Protein AF-A0A537J7G7-F1 (afdb_monomer)

Radius of gyration: 18.43 Å; Cα contacts (8 Å, |Δi|>4): 19; chains: 1; bounding box: 38×29×50 Å

Structure (mmCIF, N/CA/C/O backbone):
data_AF-A0A537J7G7-F1
#
_entry.id   AF-A0A537J7G7-F1
#
loop_
_atom_site.group_PDB
_atom_site.id
_atom_site.type_symbol
_atom_site.label_atom_id
_atom_site.label_alt_id
_atom_site.label_comp_id
_atom_site.label_asym_id
_atom_site.label_entity_id
_atom_site.label_seq_id
_atom_site.pdbx_PDB_ins_code
_atom_site.Cartn_x
_atom_site.Cartn_y
_atom_site.Cartn_z
_atom_site.occupancy
_atom_site.B_iso_or_equiv
_atom_site.auth_seq_id
_atom_site.auth_comp_id
_atom_site.auth_asym_id
_atom_site.auth_atom_id
_atom_site.pdbx_PDB_model_num
ATOM 1 N N . PRO A 1 1 ? -0.599 15.345 15.240 1.00 51.41 1 PRO A N 1
ATOM 2 C CA . PRO A 1 1 ? 0.149 14.152 14.782 1.00 51.41 1 PRO A CA 1
ATOM 3 C C . PRO A 1 1 ? 0.037 13.977 13.262 1.00 51.41 1 PRO A C 1
ATOM 5 O O . PRO A 1 1 ? -1.067 13.975 12.726 1.00 51.41 1 PRO A O 1
ATOM 8 N N . THR A 1 2 ? 1.170 13.893 12.568 1.00 62.78 2 THR A N 1
ATOM 9 C CA . THR A 1 2 ? 1.220 13.588 11.133 1.00 62.78 2 THR A CA 1
ATOM 10 C C . THR A 1 2 ? 0.721 12.158 10.918 1.00 62.78 2 THR A C 1
ATOM 12 O O . THR A 1 2 ? 1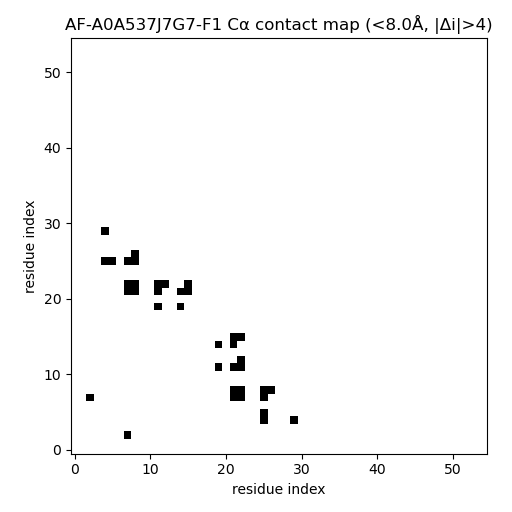.252 11.242 11.545 1.00 62.78 2 THR A O 1
ATOM 15 N N . PRO A 1 3 ? -0.322 11.938 10.104 1.00 68.50 3 PRO A N 1
ATOM 16 C CA . PRO A 1 3 ? -0.813 10.596 9.845 1.00 68.50 3 PRO A CA 1
ATOM 17 C C . PRO A 1 3 ? 0.204 9.840 8.987 1.00 68.50 3 PRO A C 1
ATOM 19 O O . PRO A 1 3 ? 0.426 10.159 7.821 1.00 68.50 3 PRO A O 1
ATOM 22 N N . GLU A 1 4 ? 0.827 8.832 9.583 1.00 84.25 4 GLU A N 1
ATOM 23 C CA . GLU A 1 4 ? 1.675 7.875 8.886 1.00 84.25 4 GLU A CA 1
ATOM 24 C C . GLU A 1 4 ? 0.827 6.661 8.506 1.00 84.25 4 GLU A C 1
ATOM 26 O O . GLU A 1 4 ? 0.207 6.028 9.360 1.00 84.25 4 GLU A O 1
A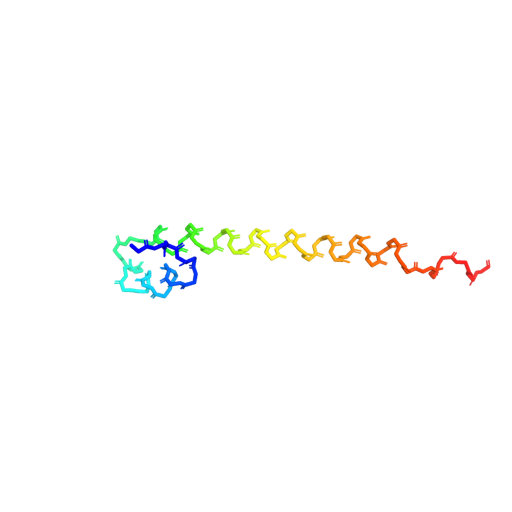TOM 31 N N . TRP A 1 5 ? 0.809 6.312 7.222 1.00 85.00 5 TRP A N 1
ATOM 32 C CA . TRP A 1 5 ? -0.022 5.241 6.662 1.00 85.00 5 TRP A CA 1
ATOM 33 C C . TRP A 1 5 ? 0.134 3.894 7.393 1.00 85.00 5 TRP A C 1
ATOM 35 O O . TRP A 1 5 ? -0.850 3.192 7.625 1.00 85.00 5 TRP A O 1
ATOM 45 N N . GLY A 1 6 ? 1.355 3.555 7.823 1.00 83.38 6 GLY A N 1
ATOM 46 C CA . GLY A 1 6 ? 1.630 2.346 8.609 1.00 83.38 6 GLY A CA 1
ATOM 47 C C . GLY A 1 6 ? 1.046 2.392 10.026 1.00 83.38 6 GLY A C 1
ATOM 48 O O . GLY A 1 6 ? 0.492 1.400 10.500 1.00 83.38 6 GLY A O 1
ATOM 49 N N . VAL A 1 7 ? 1.090 3.556 10.678 1.00 86.06 7 VAL A N 1
ATOM 50 C CA . VAL A 1 7 ? 0.479 3.766 11.999 1.00 86.06 7 VAL A CA 1
ATOM 51 C C . VAL A 1 7 ? -1.047 3.716 11.894 1.00 86.06 7 VAL A C 1
ATOM 53 O O . VAL A 1 7 ? -1.693 3.088 12.730 1.00 86.06 7 VAL A O 1
ATOM 56 N N . MET A 1 8 ? -1.632 4.272 10.826 1.00 87.56 8 MET A N 1
ATOM 57 C CA . MET A 1 8 ? -3.076 4.185 10.570 1.00 87.56 8 MET A CA 1
ATOM 58 C C . MET A 1 8 ? -3.542 2.733 10.416 1.00 87.56 8 MET A C 1
ATOM 60 O O . MET A 1 8 ? -4.565 2.359 10.985 1.00 87.56 8 MET A O 1
ATOM 64 N N . LEU A 1 9 ? -2.776 1.894 9.710 1.00 85.88 9 LEU A N 1
ATOM 65 C CA . LEU A 1 9 ? -3.095 0.472 9.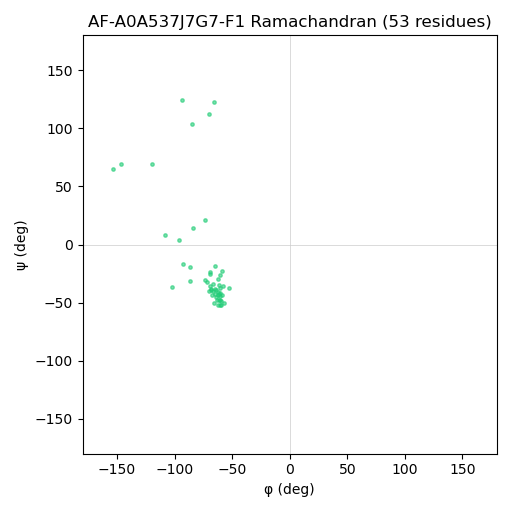554 1.00 85.88 9 LEU A CA 1
ATOM 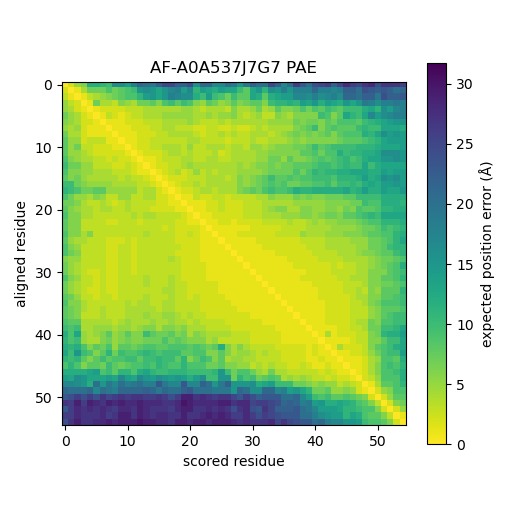66 C C . LEU A 1 9 ? -2.924 -0.320 10.863 1.00 85.88 9 LEU A C 1
ATOM 68 O O . LEU A 1 9 ? -3.703 -1.232 11.138 1.00 85.88 9 LEU A O 1
ATOM 72 N N . SER A 1 10 ? -1.932 0.039 11.684 1.00 86.62 10 SER A N 1
ATOM 73 C CA . SER A 1 10 ? -1.739 -0.525 13.026 1.00 86.62 10 SER A CA 1
ATOM 74 C C . SER A 1 10 ? -2.952 -0.253 13.918 1.00 86.62 10 SER A C 1
ATOM 76 O O . SER A 1 10 ? -3.536 -1.186 14.466 1.00 86.62 10 SER A O 1
ATOM 78 N N . SER A 1 11 ? -3.379 1.009 13.999 1.00 84.75 11 SER A N 1
ATOM 79 C CA . SER A 1 11 ? -4.541 1.424 14.793 1.00 84.75 11 SER A CA 1
ATOM 80 C C . SER A 1 11 ? -5.872 0.925 14.225 1.00 84.75 11 SER A C 1
ATOM 82 O O . SER A 1 11 ? -6.827 0.749 14.973 1.00 84.75 11 SER A O 1
ATOM 84 N N . ALA A 1 12 ? -5.958 0.649 12.921 1.00 85.19 12 ALA A N 1
ATOM 85 C CA . ALA A 1 12 ? -7.175 0.125 12.304 1.00 85.19 12 ALA A CA 1
ATOM 86 C C . ALA A 1 12 ? -7.559 -1.285 12.793 1.00 85.19 12 ALA A C 1
ATOM 88 O O . ALA A 1 12 ? -8.719 -1.674 12.649 1.00 85.19 12 ALA A O 1
ATOM 89 N N . ARG A 1 13 ? -6.632 -2.046 13.399 1.00 83.69 13 ARG A N 1
ATOM 90 C CA . ARG A 1 13 ? -6.938 -3.371 13.971 1.00 83.69 13 ARG A CA 1
ATOM 91 C C . ARG A 1 13 ? -7.985 -3.303 15.076 1.00 83.69 13 ARG A C 1
ATOM 93 O O . ARG A 1 13 ? -8.851 -4.170 15.128 1.00 83.69 13 ARG A O 1
ATOM 100 N N . ASP A 1 14 ? -7.953 -2.256 15.892 1.00 88.00 14 ASP A N 1
ATOM 101 C CA . ASP A 1 14 ? -8.895 -2.085 17.004 1.00 88.00 14 ASP A CA 1
ATOM 102 C C . ASP A 1 14 ? -10.323 -1.808 16.505 1.00 88.00 14 ASP A C 1
ATOM 104 O O . ASP A 1 14 ? -11.310 -2.113 17.174 1.00 88.00 14 ASP A O 1
ATOM 108 N N . TYR A 1 15 ? -10.439 -1.285 15.283 1.00 85.50 15 TYR A N 1
ATOM 109 C CA . TYR A 1 15 ? -11.701 -0.893 14.664 1.00 85.50 15 TYR A CA 1
ATOM 110 C C . TYR A 1 15 ? -12.136 -1.834 13.537 1.00 85.50 15 TYR A C 1
ATOM 112 O O . TYR A 1 15 ? -13.121 -1.547 12.865 1.00 85.50 15 TYR A O 1
ATOM 120 N N . ILE A 1 16 ? -11.466 -2.973 13.331 1.00 84.56 16 ILE A N 1
ATOM 121 C CA . ILE A 1 16 ? -11.708 -3.854 12.173 1.00 84.56 16 ILE A CA 1
ATOM 122 C C . ILE A 1 16 ? -13.165 -4.337 12.083 1.00 84.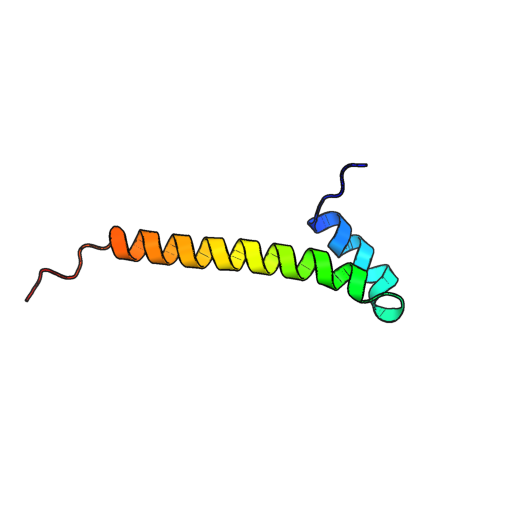56 16 ILE A C 1
ATOM 124 O O . ILE A 1 16 ? -13.716 -4.432 10.989 1.00 84.56 16 ILE A O 1
ATOM 128 N N . PHE A 1 17 ? -13.802 -4.593 13.229 1.00 89.25 17 PHE A N 1
ATOM 129 C CA . PHE A 1 17 ? -15.191 -5.057 13.297 1.00 89.25 17 PHE A CA 1
ATOM 130 C C . PHE A 1 17 ? -16.221 -3.919 13.305 1.00 89.25 17 PHE A C 1
ATOM 132 O O . PHE A 1 17 ? -17.387 -4.158 13.009 1.00 89.25 17 PHE A O 1
ATOM 139 N N . GLN A 1 18 ? -15.813 -2.695 13.650 1.00 89.12 18 GLN A N 1
ATOM 140 C CA . GLN A 1 18 ? -16.716 -1.545 13.806 1.00 89.12 18 GLN A CA 1
ATOM 141 C C . GLN A 1 18 ? -16.671 -0.594 12.605 1.00 89.12 18 GLN A C 1
ATOM 143 O O . GLN A 1 18 ? -17.687 -0.032 12.212 1.00 89.12 18 GLN A O 1
ATOM 148 N N . ALA A 1 19 ? -15.491 -0.415 12.020 1.00 88.19 19 ALA A N 1
ATOM 149 C CA . ALA A 1 19 ? -15.211 0.543 10.964 1.00 88.19 19 ALA A CA 1
ATOM 150 C C . ALA A 1 19 ? -14.142 -0.019 10.004 1.00 88.19 19 ALA A C 1
ATOM 152 O O . ALA A 1 19 ? -13.020 0.486 9.955 1.00 88.19 19 ALA A O 1
ATOM 153 N N . PRO A 1 20 ? -14.460 -1.055 9.205 1.00 85.31 20 PRO A N 1
ATOM 154 C CA . PRO A 1 20 ? -13.489 -1.715 8.323 1.00 85.31 20 PRO A CA 1
ATOM 155 C C . PRO A 1 20 ? -12.847 -0.769 7.289 1.00 85.31 20 PRO A C 1
ATOM 157 O O . PRO A 1 20 ? -11.726 -1.003 6.835 1.00 85.31 20 PRO A O 1
ATOM 160 N N . TRP A 1 21 ? -13.506 0.346 6.955 1.00 89.38 21 TRP A N 1
ATOM 161 C CA . TRP A 1 21 ? -12.956 1.380 6.073 1.00 89.38 21 TRP A CA 1
ATOM 162 C C . TRP A 1 21 ? -11.667 2.022 6.611 1.00 89.38 21 TRP A C 1
ATOM 164 O O . TRP A 1 21 ? -10.835 2.445 5.810 1.00 89.38 21 TRP A O 1
ATOM 174 N N . TYR A 1 22 ? -11.452 2.039 7.934 1.00 85.75 22 TYR A N 1
ATOM 175 C CA . TYR A 1 22 ? -10.215 2.551 8.538 1.00 85.75 22 TYR A CA 1
ATOM 176 C C . TYR A 1 22 ? -8.974 1.752 8.126 1.00 85.75 22 TYR A C 1
ATOM 178 O O . TYR A 1 22 ? -7.890 2.322 8.044 1.00 85.75 22 TYR A O 1
ATOM 186 N N . ALA A 1 23 ? -9.120 0.456 7.833 1.00 88.88 23 ALA A N 1
ATOM 187 C CA . ALA A 1 23 ? -8.038 -0.370 7.297 1.00 88.88 23 ALA A CA 1
ATOM 188 C C . ALA A 1 23 ? -7.955 -0.281 5.763 1.00 88.88 23 ALA A C 1
ATOM 190 O O . ALA A 1 23 ? -6.871 -0.374 5.187 1.00 88.88 23 ALA A O 1
ATOM 191 N N . PHE A 1 24 ? -9.098 -0.084 5.100 1.00 91.75 24 PHE A N 1
ATOM 192 C CA . PHE A 1 24 ? -9.209 -0.141 3.644 1.00 91.75 24 PHE A CA 1
ATOM 193 C C . PHE A 1 24 ? -8.436 0.977 2.936 1.00 91.75 24 PHE A C 1
ATOM 195 O O . PHE A 1 24 ? -7.641 0.697 2.042 1.00 91.75 24 PHE A O 1
ATOM 202 N N . PHE A 1 25 ? -8.627 2.233 3.351 1.00 91.31 25 PHE A N 1
ATOM 203 C CA . PHE A 1 25 ? -7.940 3.378 2.742 1.00 91.31 25 PHE A CA 1
ATOM 204 C C . PHE A 1 25 ? -6.412 3.285 2.840 1.00 91.31 25 PHE A C 1
ATOM 206 O O . PHE A 1 25 ? -5.752 3.371 1.803 1.00 91.31 25 PHE A O 1
ATOM 213 N N . PRO A 1 26 ? -5.815 3.064 4.027 1.00 91.19 26 PRO A N 1
ATOM 214 C CA . PRO A 1 26 ? -4.371 2.930 4.096 1.00 91.19 26 PRO A CA 1
ATOM 215 C C . PRO A 1 26 ? -3.860 1.671 3.389 1.00 91.19 26 PRO A C 1
ATOM 217 O O . PRO A 1 26 ? -2.803 1.715 2.760 1.00 91.19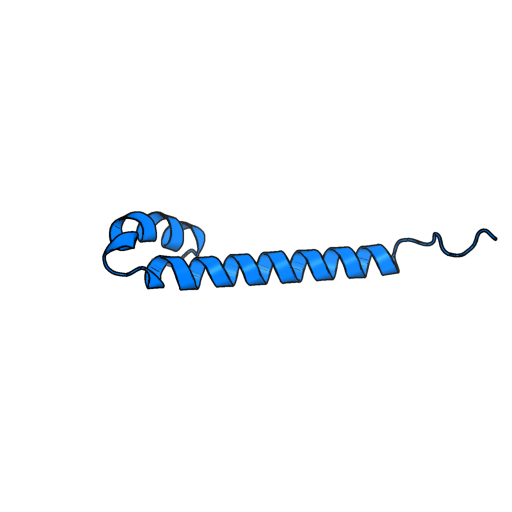 26 PRO A O 1
ATOM 220 N N . GLY A 1 27 ? -4.628 0.577 3.416 1.00 91.69 27 GLY A N 1
ATOM 221 C CA . GLY A 1 27 ? -4.295 -0.649 2.697 1.00 91.69 27 GLY A CA 1
ATOM 222 C C . GLY A 1 27 ? -4.216 -0.453 1.182 1.00 91.69 27 GLY A C 1
ATOM 223 O O . GLY A 1 27 ? -3.226 -0.852 0.566 1.00 91.69 27 GLY A O 1
ATOM 224 N N . ILE A 1 28 ? -5.213 0.199 0.572 1.00 95.62 28 ILE A N 1
ATOM 225 C CA . ILE A 1 28 ? -5.259 0.352 -0.887 1.00 95.62 28 ILE A CA 1
ATOM 226 C C . ILE A 1 28 ? -4.213 1.334 -1.410 1.00 95.62 28 ILE A C 1
ATOM 228 O O . ILE A 1 28 ? -3.671 1.128 -2.492 1.00 95.62 28 ILE A O 1
ATOM 232 N N . SER A 1 29 ? -3.870 2.367 -0.644 1.00 93.81 29 SER A N 1
ATOM 233 C CA . SER A 1 29 ? -2.819 3.303 -1.039 1.00 93.81 29 SER A CA 1
ATOM 234 C C . SER A 1 29 ? -1.433 2.673 -0.985 1.00 93.81 29 SER A C 1
ATOM 236 O O . SER A 1 29 ? -0.646 2.880 -1.907 1.00 93.81 29 SER A O 1
ATOM 238 N N . ILE A 1 30 ? -1.143 1.859 0.037 1.00 94.19 30 ILE A N 1
ATO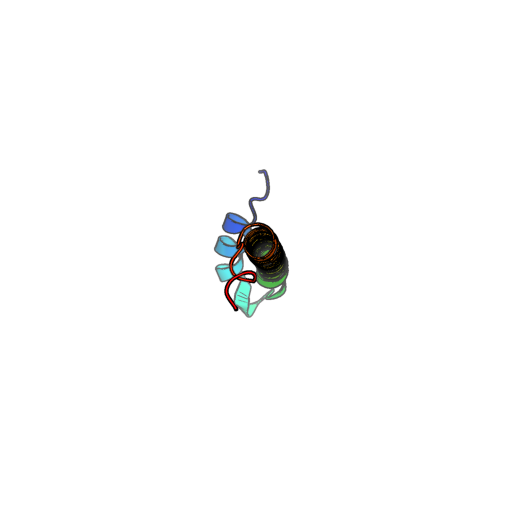M 239 C CA . ILE A 1 30 ? 0.105 1.085 0.088 1.00 94.19 30 ILE A CA 1
ATOM 240 C C . ILE A 1 30 ? 0.142 0.082 -1.069 1.00 94.19 30 ILE A C 1
ATOM 242 O O . ILE A 1 30 ? 1.152 -0.003 -1.765 1.00 94.19 30 ILE A O 1
ATOM 246 N N . PHE A 1 31 ? -0.960 -0.633 -1.317 1.00 95.69 31 PHE A N 1
ATOM 247 C CA . PHE A 1 31 ? -1.066 -1.554 -2.448 1.00 95.69 31 PHE A CA 1
ATOM 248 C C . PHE A 1 31 ? -0.800 -0.849 -3.780 1.00 95.69 31 PHE A C 1
ATOM 250 O O . PHE A 1 31 ? 0.045 -1.303 -4.544 1.00 95.69 31 PHE A O 1
ATOM 257 N N . ALA A 1 32 ? -1.466 0.277 -4.044 1.00 97.00 32 ALA A N 1
ATOM 258 C CA . ALA A 1 32 ? -1.303 1.034 -5.280 1.00 97.00 32 ALA A CA 1
ATOM 259 C C . ALA A 1 32 ? 0.129 1.559 -5.450 1.00 97.00 32 ALA A C 1
ATOM 261 O O . ALA A 1 32 ? 0.678 1.486 -6.547 1.00 97.00 32 ALA A O 1
ATOM 262 N N . LEU A 1 33 ? 0.750 2.040 -4.368 1.00 95.50 33 LEU A N 1
ATOM 263 C CA . LEU A 1 33 ? 2.137 2.497 -4.379 1.00 95.50 33 LEU A CA 1
ATOM 264 C C . LEU A 1 33 ? 3.090 1.356 -4.740 1.00 95.50 33 LEU A C 1
ATOM 266 O O . LEU A 1 33 ? 3.892 1.488 -5.660 1.00 95.50 33 LEU A O 1
ATOM 270 N N . VAL A 1 34 ? 2.983 0.223 -4.044 1.00 96.31 34 VAL A N 1
ATOM 271 C CA . VAL A 1 34 ? 3.821 -0.953 -4.301 1.00 96.31 34 VAL A CA 1
ATOM 272 C C . VAL A 1 34 ? 3.576 -1.480 -5.712 1.00 96.31 34 VAL A C 1
ATOM 274 O O . VAL A 1 34 ? 4.530 -1.776 -6.421 1.00 96.31 34 VAL A O 1
ATOM 277 N N . PHE A 1 35 ? 2.323 -1.551 -6.154 1.00 97.62 35 PHE A N 1
ATOM 278 C CA . PHE A 1 35 ?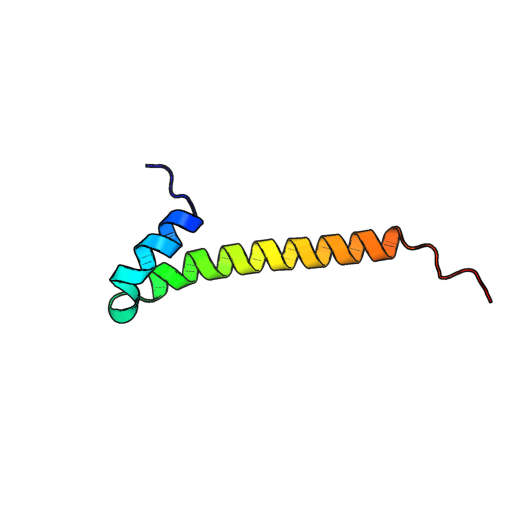 1.958 -1.984 -7.500 1.00 97.62 35 PHE A CA 1
ATOM 279 C C . PHE A 1 35 ? 2.581 -1.094 -8.581 1.00 97.62 35 PHE A C 1
ATOM 281 O O . PHE A 1 35 ? 3.225 -1.602 -9.498 1.00 97.62 35 PHE A O 1
ATOM 288 N N . ALA A 1 36 ? 2.465 0.229 -8.444 1.00 97.31 36 ALA A N 1
ATOM 289 C CA . ALA A 1 36 ? 3.075 1.179 -9.368 1.00 97.31 36 ALA A CA 1
ATOM 290 C C . ALA A 1 36 ? 4.605 1.058 -9.383 1.00 97.31 36 ALA A C 1
ATOM 292 O O . ALA A 1 36 ? 5.208 1.044 -10.452 1.00 97.31 36 ALA A O 1
ATOM 293 N N . LEU A 1 37 ? 5.237 0.916 -8.214 1.00 97.06 37 LEU A N 1
ATOM 294 C CA . LEU A 1 37 ? 6.685 0.732 -8.123 1.00 97.06 37 LEU A CA 1
ATOM 295 C C . LEU A 1 37 ? 7.146 -0.584 -8.764 1.00 97.06 37 LEU A C 1
ATOM 297 O O . LEU A 1 37 ? 8.177 -0.587 -9.430 1.00 97.06 37 LEU A O 1
ATOM 301 N N . ASN A 1 38 ? 6.386 -1.674 -8.612 1.00 95.75 38 ASN A N 1
ATOM 302 C CA . ASN A 1 38 ? 6.683 -2.946 -9.280 1.00 95.75 38 ASN A CA 1
ATOM 303 C C . ASN A 1 38 ? 6.598 -2.799 -10.804 1.00 95.75 38 ASN A C 1
ATOM 305 O O . ASN A 1 38 ? 7.546 -3.149 -11.494 1.00 95.75 38 ASN A O 1
ATOM 309 N N . LEU A 1 39 ? 5.527 -2.188 -11.320 1.00 96.56 39 LEU A N 1
ATOM 310 C CA . LEU A 1 39 ? 5.366 -1.916 -12.754 1.00 96.56 39 LEU A CA 1
ATOM 311 C C . LEU A 1 39 ? 6.489 -1.046 -13.324 1.00 96.56 39 LEU A C 1
ATOM 313 O O . LEU A 1 39 ? 6.996 -1.317 -14.409 1.00 96.56 39 LEU A O 1
ATOM 317 N N . VAL A 1 40 ? 6.878 0.008 -12.604 1.00 96.69 40 VAL A N 1
ATOM 318 C CA . VAL A 1 40 ? 7.991 0.874 -13.007 1.00 96.69 40 VAL A CA 1
ATOM 319 C C . VAL A 1 40 ? 9.304 0.099 -12.982 1.00 96.69 40 VAL A C 1
ATOM 321 O O . VAL A 1 40 ? 10.093 0.227 -13.911 1.00 96.69 40 VAL A O 1
ATOM 324 N N . GLY A 1 41 ? 9.539 -0.718 -11.955 1.00 93.62 41 GLY A N 1
ATOM 325 C CA . GLY A 1 41 ? 10.723 -1.567 -11.859 1.00 93.62 41 GLY A CA 1
ATOM 326 C C . GLY A 1 41 ? 10.822 -2.565 -13.012 1.00 93.62 41 GLY A C 1
ATOM 327 O O . GLY A 1 41 ? 11.888 -2.690 -13.611 1.00 93.62 41 GLY A O 1
ATOM 328 N N . ASP A 1 42 ? 9.711 -3.207 -13.367 1.00 93.62 42 ASP A N 1
ATOM 329 C CA . ASP A 1 42 ? 9.636 -4.134 -14.498 1.00 93.62 42 ASP A CA 1
ATOM 330 C C . ASP A 1 42 ? 9.818 -3.405 -15.835 1.00 93.62 42 ASP A C 1
ATOM 332 O O . ASP A 1 42 ? 10.618 -3.833 -16.661 1.00 93.62 42 ASP A O 1
ATOM 336 N N . GLY A 1 43 ? 9.184 -2.244 -16.025 1.00 89.56 43 GLY A N 1
ATOM 337 C CA . GLY A 1 43 ? 9.374 -1.427 -17.227 1.00 89.56 43 GLY A CA 1
ATOM 338 C C . GLY A 1 43 ? 10.806 -0.904 -17.376 1.00 89.56 43 GLY A C 1
ATOM 339 O O . GLY A 1 43 ? 11.358 -0.898 -18.473 1.00 89.56 43 GLY A O 1
ATOM 340 N N . LEU A 1 44 ? 11.446 -0.502 -16.274 1.00 91.94 44 LEU A N 1
ATOM 341 C CA . LEU A 1 44 ? 12.860 -0.123 -16.264 1.00 91.94 44 LEU A CA 1
ATOM 342 C C . LEU A 1 44 ? 13.766 -1.323 -16.550 1.00 91.94 44 LEU A C 1
ATOM 344 O O . LEU A 1 44 ? 14.735 -1.175 -17.290 1.00 91.94 44 LEU A O 1
ATOM 348 N N . ARG A 1 45 ? 13.459 -2.504 -15.999 1.00 88.00 45 ARG 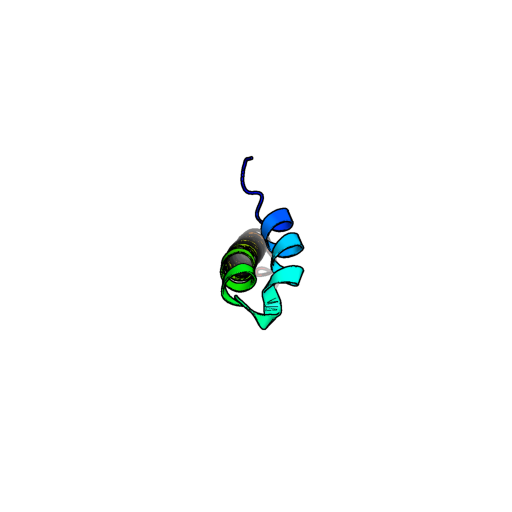A N 1
ATOM 349 C CA . ARG A 1 45 ? 14.184 -3.745 -16.293 1.00 88.00 45 ARG A CA 1
ATOM 350 C C . ARG A 1 45 ? 14.088 -4.083 -17.774 1.00 88.00 45 ARG A C 1
ATOM 352 O O . ARG A 1 45 ? 15.123 -4.317 -18.377 1.00 88.00 45 ARG A O 1
ATOM 359 N N . ASP A 1 46 ? 12.902 -4.037 -18.364 1.00 87.12 46 ASP A N 1
ATOM 360 C CA . ASP A 1 46 ? 12.698 -4.332 -19.785 1.00 87.12 46 ASP A CA 1
ATOM 361 C C . ASP A 1 46 ? 13.467 -3.369 -20.703 1.00 87.12 46 ASP A C 1
ATOM 363 O O . ASP A 1 46 ? 13.960 -3.770 -21.756 1.00 87.12 46 ASP A O 1
ATOM 367 N N . LEU A 1 47 ? 13.596 -2.098 -20.308 1.00 86.06 47 LEU A N 1
ATOM 368 C CA . LEU A 1 47 ? 14.393 -1.108 -21.040 1.00 86.06 47 LEU A CA 1
ATOM 369 C C . LEU A 1 47 ? 15.906 -1.318 -20.879 1.00 86.06 47 LEU A C 1
ATOM 371 O O . LEU A 1 47 ? 16.671 -0.964 -21.776 1.00 86.06 47 LEU A O 1
ATOM 375 N N . LEU A 1 48 ? 16.340 -1.847 -19.734 1.00 83.62 48 LEU A N 1
ATOM 376 C CA . LEU A 1 48 ? 17.749 -2.061 -19.400 1.00 83.62 48 LEU A CA 1
ATOM 377 C C . LEU A 1 48 ? 18.256 -3.461 -19.769 1.00 83.62 48 LEU A C 1
ATOM 379 O O . LEU A 1 48 ? 19.470 -3.647 -19.827 1.00 83.62 48 LEU A O 1
ATOM 383 N N . ASP A 1 49 ? 17.372 -4.432 -20.007 1.00 79.81 49 ASP A N 1
ATOM 384 C CA . ASP A 1 49 ? 17.734 -5.809 -20.339 1.00 79.81 49 ASP A CA 1
ATOM 385 C C . ASP A 1 49 ? 17.991 -5.955 -21.859 1.00 79.81 49 ASP A C 1
ATOM 387 O O . ASP A 1 49 ? 17.048 -5.992 -22.655 1.00 79.81 49 ASP A O 1
ATOM 391 N N . PRO A 1 50 ? 19.255 -6.040 -22.330 1.00 67.81 50 PRO A N 1
ATOM 392 C CA . PRO A 1 50 ? 19.591 -5.976 -23.753 1.00 67.81 50 PRO A CA 1
ATOM 393 C C . PRO A 1 50 ? 19.472 -7.330 -24.482 1.00 67.81 50 PRO A C 1
ATOM 395 O O . PRO A 1 50 ? 19.954 -7.478 -25.607 1.00 67.81 50 PRO A O 1
ATOM 398 N N . HIS A 1 51 ? 18.824 -8.343 -23.899 1.00 65.56 51 HIS A N 1
ATOM 399 C CA . HIS A 1 51 ? 18.858 -9.733 -24.387 1.00 65.56 51 HIS A CA 1
ATOM 400 C C . HIS A 1 51 ? 18.044 -10.043 -25.664 1.00 65.56 51 HIS A C 1
ATOM 402 O O . HIS A 1 51 ? 17.762 -11.206 -25.953 1.00 65.56 51 HIS A O 1
ATOM 408 N N . ARG A 1 52 ? 17.709 -9.049 -26.499 1.00 61.59 52 ARG A N 1
ATOM 409 C CA . ARG A 1 52 ? 17.052 -9.282 -27.805 1.00 61.59 52 ARG A CA 1
ATOM 410 C C . ARG A 1 52 ? 17.980 -9.338 -29.022 1.00 61.59 52 ARG A C 1
ATOM 412 O O . ARG A 1 52 ? 17.482 -9.538 -30.123 1.00 61.59 52 ARG A O 1
ATOM 419 N N . HIS A 1 53 ? 19.301 -9.264 -28.857 1.00 57.59 53 HIS A N 1
ATOM 420 C CA . HIS A 1 53 ? 20.254 -9.433 -29.964 1.00 57.59 53 HIS A CA 1
ATOM 421 C C . HIS A 1 53 ? 21.198 -10.628 -29.729 1.00 57.59 53 HIS A C 1
ATOM 423 O O . HIS A 1 53 ? 22.391 -10.455 -29.501 1.00 57.59 53 HIS A O 1
ATOM 429 N N . ASN A 1 54 ? 20.693 -11.862 -29.788 1.00 59.38 54 ASN A N 1
ATOM 430 C CA . ASN A 1 54 ? 21.549 -13.017 -30.095 1.00 59.38 54 ASN A CA 1
ATOM 431 C C . ASN A 1 54 ? 20.745 -14.155 -30.746 1.00 59.38 54 ASN A C 1
ATOM 433 O O . ASN A 1 54 ? 20.554 -15.224 -30.162 1.00 59.38 54 ASN A O 1
ATOM 437 N N . ARG A 1 55 ? 20.231 -13.887 -31.947 1.00 57.50 55 ARG A N 1
ATOM 438 C CA . ARG A 1 55 ? 19.980 -14.886 -32.989 1.00 57.50 55 ARG A CA 1
ATOM 439 C C . ARG A 1 55 ? 20.396 -14.297 -34.323 1.00 57.50 55 ARG A C 1
ATOM 441 O O . ARG A 1 55 ? 20.101 -13.098 -34.519 1.00 57.50 55 ARG A O 1
#

Secondary structure (DSSP, 8-state):
----HHHHHHHGGGGTTT-THHHHHHHHHHHHHHHHHHHHHHHHHHHH--TT---

Solvent-accessible surface area (backbone atoms only — not comparable to full-atom values): 3321 Å² total; per-residue (Å²): 133,84,88,46,59,69,58,46,44,60,60,20,62,85,32,48,91,82,43,50,64,54,34,46,58,43,49,50,54,53,49,50,52,53,50,51,52,50,53,50,51,51,54,51,44,62,75,69,54,77,84,84,80,84,127

Sequence (55 aa):
PTPEWGVMLSSARDYIFQAPWYAFFPGISIFALVFALNLVGDGLRDLLDPHRHNR

InterPro domains:
  IPR050366 Binding-protein-dependent transport system permease [PTHR43386] (1-52)

Foldseek 3Di:
DPDDLVVQCVVCVVCCPPCVVSNVVSVVVVVVVVVVVVVVVVVVCVVVPPPPPDD

Organism: NCBI:txid2569760

Mean predicted aligned error: 7.45 Å

pLDDT: mean 85.22, std 11.62, range [51.41, 97.62]